Protein AF-A0A0C2ZUH2-F1 (afdb_monomer)

Structure (mmCIF, N/CA/C/O backbone):
data_AF-A0A0C2ZUH2-F1
#
_entry.id   AF-A0A0C2ZUH2-F1
#
loop_
_atom_site.group_PDB
_atom_site.id
_atom_site.type_symbol
_atom_site.label_atom_id
_atom_site.label_alt_id
_atom_site.label_comp_id
_atom_site.label_asym_id
_atom_site.label_entity_id
_atom_site.label_seq_id
_atom_site.pdbx_PDB_ins_code
_atom_site.Cartn_x
_atom_site.Cartn_y
_atom_site.Cartn_z
_atom_site.occupancy
_atom_site.B_iso_or_equiv
_atom_site.auth_seq_id
_atom_site.auth_comp_id
_atom_site.auth_asym_id
_atom_site.auth_atom_id
_atom_site.pdbx_PDB_model_num
ATOM 1 N N . PHE A 1 1 ? 12.614 13.944 -4.943 1.00 56.16 1 PHE A N 1
ATOM 2 C CA . PHE A 1 1 ? 11.790 12.781 -5.339 1.00 56.16 1 PHE A CA 1
ATOM 3 C C . PHE A 1 1 ? 12.140 12.205 -6.716 1.00 56.16 1 PHE A C 1
ATOM 5 O O . PHE A 1 1 ? 12.127 10.994 -6.829 1.00 56.16 1 PHE A O 1
ATOM 12 N N . LYS A 1 2 ? 12.497 13.003 -7.743 1.00 55.75 2 LYS A N 1
ATOM 13 C CA . LYS A 1 2 ? 12.697 12.519 -9.133 1.00 55.75 2 LYS A CA 1
ATOM 14 C C . LYS A 1 2 ? 13.703 11.361 -9.321 1.00 55.75 2 LYS A C 1
ATOM 16 O O . LYS A 1 2 ? 13.483 10.545 -10.201 1.00 55.75 2 LYS A O 1
ATOM 21 N N . CYS A 1 3 ? 14.753 11.266 -8.501 1.00 64.56 3 CYS A N 1
ATOM 22 C CA . CYS A 1 3 ? 15.759 10.191 -8.580 1.00 64.56 3 CYS A CA 1
ATOM 23 C C . CYS A 1 3 ? 15.555 9.061 -7.555 1.00 64.56 3 CYS A C 1
ATOM 25 O O . CYS A 1 3 ? 16.470 8.277 -7.345 1.00 64.56 3 CYS A O 1
ATOM 27 N N . HIS A 1 4 ? 14.406 9.030 -6.877 1.00 75.56 4 HIS A N 1
ATOM 28 C CA . HIS A 1 4 ? 14.147 8.145 -5.735 1.00 75.56 4 HIS A CA 1
ATOM 29 C C . HIS A 1 4 ? 12.782 7.462 -5.821 1.00 75.56 4 HIS A C 1
ATOM 31 O O . HIS A 1 4 ? 12.131 7.215 -4.804 1.00 75.56 4 HIS A O 1
ATOM 37 N N . ILE A 1 5 ? 12.278 7.318 -7.045 1.00 79.38 5 ILE A N 1
ATOM 38 C CA . ILE A 1 5 ? 11.045 6.600 -7.335 1.00 79.38 5 ILE A CA 1
ATOM 39 C C . ILE A 1 5 ? 11.370 5.619 -8.445 1.00 79.38 5 ILE A C 1
ATOM 41 O O . ILE A 1 5 ? 11.754 6.025 -9.543 1.00 79.38 5 ILE A O 1
ATOM 45 N N . SER A 1 6 ? 11.190 4.343 -8.143 1.00 84.00 6 SER A N 1
ATOM 46 C CA . SER A 1 6 ? 11.353 3.252 -9.091 1.00 84.00 6 SER A CA 1
ATOM 47 C C . SER A 1 6 ? 9.977 2.797 -9.568 1.00 84.00 6 SER A C 1
ATOM 49 O O . SER A 1 6 ? 9.039 2.681 -8.783 1.00 84.00 6 SER A O 1
ATOM 51 N N . PHE A 1 7 ? 9.828 2.560 -10.867 1.00 81.44 7 PHE A N 1
ATOM 52 C CA . PHE A 1 7 ? 8.551 2.146 -11.466 1.00 81.44 7 PHE A CA 1
ATOM 53 C C . PHE A 1 7 ? 8.572 0.702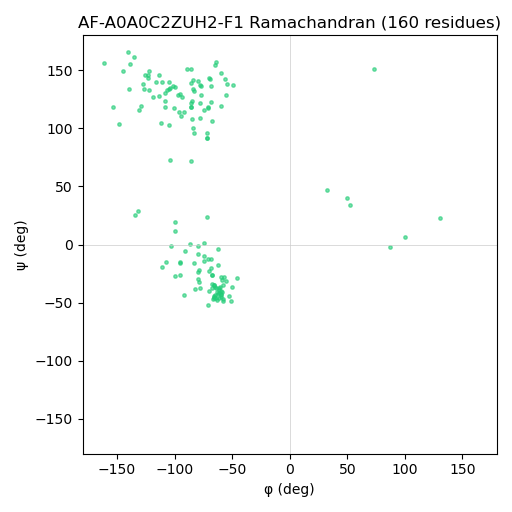 -11.962 1.00 81.44 7 PHE A C 1
ATOM 55 O O . PHE A 1 7 ? 7.527 0.083 -12.113 1.00 81.44 7 PHE A O 1
ATOM 62 N N . VAL A 1 8 ? 9.760 0.143 -12.177 1.00 84.12 8 VAL A N 1
ATOM 63 C CA . VAL A 1 8 ? 9.925 -1.200 -12.724 1.00 84.12 8 VAL A CA 1
ATOM 64 C C . VAL A 1 8 ? 10.537 -2.095 -11.646 1.00 84.12 8 VAL A C 1
ATOM 66 O O . VAL A 1 8 ? 11.564 -1.716 -11.076 1.00 84.12 8 VAL A O 1
ATOM 69 N N . PRO A 1 9 ? 9.938 -3.263 -11.351 1.00 85.44 9 PRO A N 1
ATOM 70 C CA . PRO A 1 9 ? 10.549 -4.268 -10.493 1.00 85.44 9 PRO A CA 1
ATOM 71 C C . PRO A 1 9 ? 11.920 -4.697 -11.011 1.00 85.44 9 PRO A C 1
ATOM 73 O O . PRO A 1 9 ? 12.122 -4.840 -12.217 1.00 85.44 9 PRO A O 1
ATOM 76 N N . CYS A 1 10 ? 12.862 -4.945 -10.106 1.00 84.38 10 CYS A N 1
ATOM 77 C CA . CYS A 1 10 ? 14.204 -5.382 -10.470 1.00 84.38 10 CYS A CA 1
ATOM 78 C C . CYS A 1 10 ? 14.706 -6.462 -9.512 1.00 84.38 10 CYS A C 1
ATOM 80 O O . CYS A 1 10 ? 14.603 -6.334 -8.297 1.00 84.38 10 CYS A O 1
ATOM 82 N N . LYS A 1 11 ? 15.273 -7.544 -10.055 1.00 85.31 11 LYS A N 1
ATOM 83 C CA . LYS A 1 11 ? 15.885 -8.592 -9.231 1.00 85.31 11 LYS A CA 1
ATOM 84 C C . LYS A 1 11 ? 17.325 -8.218 -8.921 1.00 85.31 11 LYS A C 1
ATOM 86 O O . LYS A 1 11 ? 18.139 -8.074 -9.835 1.00 85.31 11 LYS A O 1
ATOM 91 N N . VAL A 1 12 ? 17.631 -8.059 -7.638 1.00 84.62 12 VAL A N 1
ATOM 92 C CA . VAL A 1 12 ? 18.955 -7.638 -7.168 1.00 84.62 12 VAL A CA 1
ATOM 93 C C . VAL A 1 12 ? 19.654 -8.820 -6.520 1.00 84.62 12 VAL A C 1
ATOM 95 O O . VAL A 1 12 ? 19.152 -9.406 -5.568 1.00 84.62 12 VAL A O 1
ATOM 98 N N . TRP A 1 13 ? 20.836 -9.165 -7.018 1.00 84.62 13 TRP A N 1
ATOM 99 C CA . TRP A 1 13 ? 21.602 -10.314 -6.543 1.00 84.62 13 TRP A CA 1
ATOM 100 C C . TRP A 1 13 ? 22.861 -9.855 -5.813 1.00 84.62 13 TRP A C 1
ATOM 102 O O . TRP A 1 13 ? 23.533 -8.929 -6.257 1.00 84.62 13 TRP A O 1
ATOM 112 N N . SER A 1 14 ? 23.202 -10.525 -4.710 1.00 83.44 14 SER A N 1
ATOM 113 C CA . SER A 1 14 ? 24.379 -10.178 -3.894 1.00 83.44 14 SER A CA 1
ATOM 114 C C . SER A 1 14 ? 25.710 -10.444 -4.621 1.00 83.44 14 SER A C 1
ATOM 116 O O . SER A 1 14 ? 26.723 -9.800 -4.361 1.00 83.44 14 SER A O 1
ATOM 118 N N . MET A 1 15 ? 25.717 -11.393 -5.563 1.00 82.69 15 MET A N 1
ATOM 119 C CA . MET A 1 15 ? 26.909 -11.832 -6.292 1.00 82.69 15 MET A CA 1
ATOM 120 C C . MET A 1 15 ? 26.592 -12.037 -7.776 1.00 82.69 15 MET A C 1
ATOM 122 O O . MET A 1 15 ? 25.460 -12.372 -8.126 1.00 82.69 15 MET A O 1
ATOM 126 N N . ALA A 1 16 ? 27.612 -11.945 -8.639 1.00 76.38 16 ALA A N 1
ATOM 127 C CA . ALA A 1 16 ? 27.483 -12.211 -10.079 1.00 76.38 16 ALA A CA 1
ATOM 128 C C . ALA A 1 16 ? 26.947 -13.623 -10.388 1.00 76.38 16 ALA A C 1
ATOM 130 O O . ALA A 1 16 ? 26.273 -13.823 -11.392 1.00 76.38 16 ALA A O 1
ATOM 131 N N . ALA A 1 17 ? 27.194 -14.584 -9.493 1.00 78.56 17 ALA A N 1
ATOM 132 C CA . ALA A 1 17 ? 26.694 -15.953 -9.593 1.00 78.56 17 ALA A CA 1
ATOM 133 C C . ALA A 1 17 ? 25.191 -16.110 -9.261 1.00 78.56 17 ALA A C 1
ATOM 135 O O . ALA A 1 17 ? 24.698 -17.231 -9.270 1.00 78.56 17 ALA A O 1
ATOM 136 N N . GLN A 1 18 ? 24.472 -15.023 -8.938 1.00 80.06 18 GLN A N 1
ATOM 137 C CA . GLN A 1 18 ? 23.026 -15.015 -8.650 1.00 80.06 18 GLN A CA 1
ATOM 138 C C . GLN A 1 18 ? 22.581 -16.033 -7.579 1.00 80.06 18 GLN A C 1
ATOM 140 O O . GLN A 1 18 ? 21.488 -16.581 -7.627 1.00 80.06 18 GLN A O 1
ATOM 145 N N . VAL A 1 19 ? 23.436 -16.282 -6.582 1.00 76.56 19 VAL A N 1
ATOM 146 C CA . VAL A 1 19 ? 23.192 -17.307 -5.548 1.00 76.56 19 VAL A CA 1
ATOM 147 C C . VAL A 1 19 ? 22.212 -16.829 -4.470 1.00 76.56 19 VAL A C 1
ATOM 149 O O . VAL A 1 19 ? 21.470 -17.625 -3.906 1.00 76.56 19 VAL A O 1
ATOM 152 N N . MET A 1 20 ? 22.208 -15.528 -4.168 1.00 83.00 20 MET A N 1
ATOM 153 C CA . MET A 1 20 ? 21.416 -14.929 -3.088 1.00 83.00 20 MET A CA 1
ATOM 154 C C . MET A 1 20 ? 20.651 -13.713 -3.611 1.00 83.00 20 MET A C 1
ATOM 156 O O . MET A 1 20 ? 21.270 -12.724 -4.023 1.00 83.00 20 MET A O 1
ATOM 160 N N . HIS A 1 21 ? 19.318 -13.803 -3.591 1.00 84.44 21 HIS A N 1
ATOM 161 C CA . HIS A 1 21 ? 18.418 -12.701 -3.934 1.00 84.44 21 HIS A CA 1
ATOM 162 C C . HIS A 1 21 ? 18.316 -11.715 -2.761 1.00 84.44 21 HIS A C 1
ATOM 164 O O . HIS A 1 21 ? 18.237 -12.126 -1.602 1.00 84.44 21 HIS A O 1
ATOM 170 N N . VAL A 1 22 ? 18.344 -10.417 -3.058 1.00 85.69 22 VAL A N 1
ATOM 171 C CA . VAL A 1 22 ? 18.373 -9.337 -2.067 1.00 85.69 22 VAL A CA 1
ATOM 172 C C . VAL A 1 22 ? 17.029 -8.607 -2.040 1.00 85.69 22 VAL A C 1
ATOM 174 O O . VAL A 1 22 ? 16.615 -7.970 -3.009 1.00 85.69 22 VAL A O 1
ATOM 177 N N . TYR A 1 23 ? 16.366 -8.653 -0.885 1.00 84.38 23 TYR A N 1
ATOM 178 C CA . TYR A 1 23 ? 15.046 -8.062 -0.652 1.00 84.38 23 TYR A CA 1
ATOM 179 C C . TYR A 1 23 ? 15.145 -6.770 0.163 1.00 84.38 23 TYR A C 1
ATOM 181 O O . TYR A 1 23 ? 14.808 -6.745 1.345 1.00 84.38 23 TYR A O 1
ATOM 189 N N . ASN A 1 24 ? 15.637 -5.696 -0.455 1.00 82.69 24 ASN A N 1
ATOM 190 C CA . ASN A 1 24 ? 15.812 -4.410 0.232 1.00 82.69 24 ASN A CA 1
ATOM 191 C C . ASN A 1 24 ? 14.630 -3.457 0.030 1.00 82.69 24 ASN A C 1
ATOM 193 O O . ASN A 1 24 ? 14.388 -2.588 0.868 1.00 82.69 24 ASN A O 1
ATOM 197 N N . GLU A 1 25 ? 13.900 -3.600 -1.076 1.00 84.56 25 GLU A N 1
ATOM 198 C CA . GLU A 1 25 ? 12.780 -2.732 -1.426 1.00 84.56 25 GLU A CA 1
ATOM 199 C C . GLU A 1 25 ? 11.588 -3.557 -1.906 1.00 84.56 25 GLU A C 1
ATOM 201 O O . GLU A 1 25 ? 11.726 -4.709 -2.314 1.00 84.56 25 GLU A O 1
ATOM 206 N N . TRP A 1 26 ? 10.399 -2.949 -1.899 1.00 83.62 26 TRP A N 1
ATOM 207 C CA . TRP A 1 26 ? 9.180 -3.592 -2.397 1.00 83.62 26 TRP A CA 1
ATOM 208 C C . TRP A 1 26 ? 9.353 -4.143 -3.820 1.00 83.62 26 TRP A C 1
ATOM 210 O O . TRP A 1 26 ? 8.974 -5.277 -4.102 1.00 83.62 26 TRP A O 1
ATOM 220 N N . LEU A 1 27 ? 9.969 -3.352 -4.700 1.00 85.69 27 LEU A N 1
ATOM 221 C CA . LEU A 1 27 ? 10.155 -3.686 -6.110 1.00 85.69 27 LEU A CA 1
ATOM 222 C C . LEU A 1 27 ? 11.239 -4.741 -6.368 1.00 85.69 27 LEU A C 1
ATOM 224 O O . LEU A 1 27 ? 11.311 -5.243 -7.489 1.00 85.69 27 LEU A O 1
ATOM 228 N N . THR A 1 28 ? 12.041 -5.107 -5.360 1.00 87.25 28 THR A N 1
ATOM 229 C CA . THR A 1 28 ? 12.976 -6.239 -5.469 1.00 87.25 28 THR A CA 1
ATOM 230 C C . THR A 1 28 ? 12.363 -7.563 -5.021 1.00 87.25 28 THR A C 1
ATOM 232 O O . THR A 1 28 ? 12.971 -8.615 -5.184 1.00 87.25 28 THR A O 1
ATOM 235 N N . GLY A 1 29 ? 11.139 -7.542 -4.486 1.00 86.31 29 GLY A N 1
ATOM 236 C CA . GLY A 1 29 ? 10.395 -8.745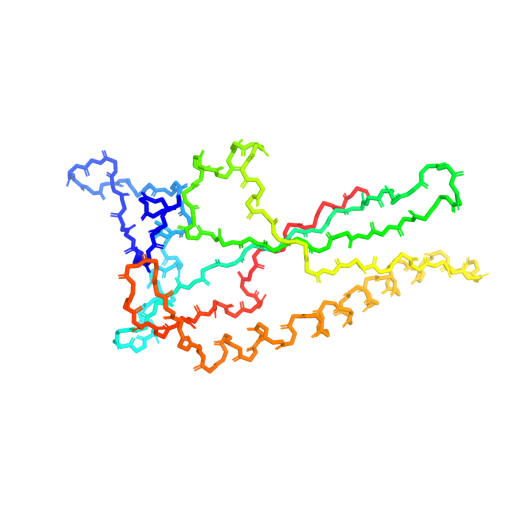 -4.134 1.00 86.31 29 GLY A CA 1
ATOM 237 C C . GLY A 1 29 ? 9.940 -9.542 -5.354 1.00 86.31 29 GLY A C 1
ATOM 238 O O . GLY A 1 29 ? 9.471 -8.976 -6.342 1.00 86.31 29 GLY A O 1
ATOM 239 N N . ASP A 1 30 ? 9.976 -10.873 -5.247 1.00 88.06 30 ASP A N 1
ATOM 240 C CA . ASP A 1 30 ? 9.431 -11.759 -6.285 1.00 88.06 30 ASP A CA 1
ATOM 241 C C . ASP A 1 30 ? 7.942 -11.488 -6.534 1.00 88.06 30 ASP A C 1
ATOM 243 O O . ASP A 1 30 ? 7.494 -11.485 -7.676 1.00 88.06 30 ASP A O 1
ATOM 247 N N . HIS A 1 31 ? 7.191 -11.138 -5.488 1.00 86.31 31 HIS A N 1
ATOM 248 C CA . HIS A 1 31 ? 5.773 -10.823 -5.621 1.00 86.31 31 HIS A CA 1
ATOM 249 C C . HIS A 1 31 ? 5.509 -9.574 -6.480 1.00 86.31 31 HIS A C 1
ATOM 251 O O . HIS A 1 31 ? 4.566 -9.548 -7.268 1.00 86.31 31 HIS A O 1
ATOM 257 N N . ALA A 1 32 ? 6.355 -8.542 -6.387 1.00 86.50 32 ALA A N 1
ATOM 258 C CA . ALA A 1 32 ? 6.232 -7.365 -7.247 1.00 86.50 32 ALA A CA 1
ATOM 259 C C . ALA A 1 32 ? 6.506 -7.718 -8.718 1.00 86.50 32 ALA A C 1
ATOM 261 O O . ALA A 1 32 ? 5.855 -7.184 -9.615 1.00 86.50 32 ALA A O 1
ATOM 262 N N . TRP A 1 33 ? 7.427 -8.655 -8.961 1.00 86.88 33 TRP A N 1
ATOM 263 C CA . TRP A 1 33 ? 7.719 -9.173 -10.295 1.00 86.88 33 TRP A CA 1
ATOM 264 C C . TRP A 1 33 ? 6.541 -9.960 -10.883 1.00 86.88 33 TRP A C 1
ATOM 266 O O . TRP A 1 33 ? 6.162 -9.729 -12.028 1.00 86.88 33 TRP A O 1
ATOM 276 N N . GLU A 1 34 ? 5.941 -10.857 -10.098 1.00 88.44 34 GLU A N 1
ATOM 277 C CA . GLU A 1 34 ? 4.752 -11.631 -10.489 1.00 88.44 34 GLU A CA 1
ATOM 278 C C . GLU A 1 34 ? 3.547 -10.736 -10.790 1.00 88.44 34 GLU A C 1
ATOM 280 O O . GLU A 1 34 ? 2.831 -10.945 -11.765 1.00 88.44 34 GLU A O 1
ATOM 285 N N . LEU A 1 35 ? 3.329 -9.706 -9.971 1.00 86.62 35 LEU A N 1
ATOM 286 C CA . LEU A 1 35 ? 2.254 -8.747 -10.202 1.00 86.62 35 LEU A CA 1
ATOM 287 C C . LEU A 1 35 ? 2.485 -7.948 -11.485 1.00 86.62 35 LEU A C 1
ATOM 289 O O . LEU A 1 35 ? 1.558 -7.777 -12.270 1.00 86.62 35 LEU A O 1
ATOM 293 N N . GLN A 1 36 ? 3.714 -7.485 -11.720 1.00 86.25 36 GLN A N 1
ATOM 294 C CA . GLN A 1 36 ? 4.058 -6.720 -12.916 1.00 86.25 36 GLN A CA 1
ATOM 295 C C . GLN A 1 36 ? 3.993 -7.562 -14.196 1.00 86.25 36 GLN A C 1
ATOM 297 O O . GLN A 1 36 ? 3.622 -7.029 -15.240 1.00 86.25 36 GLN A O 1
ATOM 302 N N . SER A 1 37 ? 4.326 -8.855 -14.141 1.00 86.50 37 SER A N 1
ATOM 303 C CA . SER A 1 37 ? 4.245 -9.741 -15.310 1.00 86.50 37 SER A CA 1
ATOM 304 C C . SER A 1 37 ? 2.806 -10.050 -15.731 1.00 86.50 37 SER A C 1
ATOM 306 O O . SER A 1 37 ? 2.570 -10.367 -16.895 1.00 86.50 37 SER A O 1
ATOM 308 N N . GLY A 1 38 ? 1.842 -9.920 -14.814 1.00 86.06 38 GLY A N 1
ATOM 309 C CA . GLY A 1 38 ? 0.412 -10.012 -15.111 1.00 86.06 38 GLY A CA 1
ATOM 310 C C . GLY A 1 38 ? -0.203 -8.738 -15.704 1.00 86.06 38 GLY A C 1
ATOM 311 O O . GLY A 1 38 ? -1.364 -8.764 -16.112 1.00 86.06 38 GLY A O 1
ATOM 312 N N . LEU A 1 39 ? 0.537 -7.625 -15.747 1.00 84.81 39 LEU A N 1
ATOM 313 C CA . LEU A 1 39 ? 0.056 -6.348 -16.275 1.00 84.81 39 LEU A CA 1
ATOM 314 C C . LEU A 1 39 ? 0.312 -6.219 -17.787 1.00 84.81 39 LEU A C 1
ATOM 316 O O . LEU A 1 39 ? 1.282 -6.775 -18.305 1.00 84.81 39 LEU A O 1
ATOM 320 N N . PRO A 1 40 ? -0.531 -5.466 -18.520 1.00 84.31 40 PRO A N 1
ATOM 321 C CA . PRO A 1 40 ? -0.315 -5.222 -19.940 1.00 84.31 40 PRO A CA 1
ATOM 322 C C . PRO A 1 40 ? 0.964 -4.410 -20.186 1.00 84.31 40 PRO A C 1
ATOM 324 O O . PRO A 1 40 ? 1.401 -3.618 -19.350 1.00 84.31 40 PRO A O 1
ATOM 327 N N . ASN A 1 41 ? 1.547 -4.569 -21.375 1.00 81.19 41 ASN A N 1
ATOM 328 C CA . ASN A 1 41 ? 2.751 -3.838 -21.766 1.00 81.19 41 ASN A CA 1
ATOM 329 C C . ASN A 1 41 ? 2.542 -2.319 -21.645 1.00 81.19 41 ASN A C 1
ATOM 331 O O . ASN A 1 41 ? 1.583 -1.772 -22.188 1.00 81.19 41 ASN A O 1
ATOM 335 N N . GLY A 1 42 ? 3.460 -1.642 -20.952 1.00 79.25 42 GLY A N 1
ATOM 336 C CA . GLY A 1 42 ? 3.387 -0.200 -20.691 1.00 79.25 42 GLY A CA 1
ATOM 337 C C . GLY A 1 42 ? 2.595 0.189 -19.437 1.00 79.25 42 GLY A C 1
ATOM 338 O O . GLY A 1 42 ? 2.536 1.375 -19.113 1.00 79.25 42 GLY A O 1
ATOM 339 N N . ALA A 1 43 ? 2.014 -0.774 -18.716 1.00 83.19 43 ALA A N 1
ATOM 340 C CA . ALA A 1 43 ? 1.487 -0.538 -17.379 1.00 83.19 43 ALA A CA 1
ATOM 341 C C . ALA A 1 43 ? 2.576 -0.697 -16.309 1.00 83.19 43 ALA A C 1
ATOM 343 O O . ALA A 1 43 ? 3.517 -1.478 -16.448 1.00 83.19 43 ALA A O 1
ATOM 344 N N . THR A 1 44 ? 2.407 0.035 -15.217 1.00 85.44 44 THR A N 1
ATOM 345 C CA . THR A 1 44 ? 3.352 0.161 -14.114 1.00 85.44 44 THR A CA 1
ATOM 346 C C . THR A 1 44 ? 2.677 -0.258 -12.817 1.00 85.44 44 THR A C 1
ATOM 348 O O . THR A 1 44 ? 1.568 0.185 -12.497 1.00 85.44 44 THR A O 1
ATOM 351 N N . LEU A 1 45 ? 3.356 -1.095 -12.037 1.00 85.88 45 LEU A N 1
ATOM 352 C CA . LEU A 1 45 ? 2.920 -1.460 -10.699 1.00 85.88 45 LEU A CA 1
ATOM 353 C C . LEU A 1 45 ? 3.241 -0.338 -9.705 1.00 85.88 45 LEU A C 1
ATOM 355 O O . LEU A 1 45 ? 4.402 0.024 -9.488 1.00 85.88 45 LEU A O 1
ATOM 359 N N . LEU A 1 46 ? 2.202 0.170 -9.045 1.00 86.38 46 LEU A N 1
ATOM 360 C CA . LEU A 1 46 ? 2.334 1.152 -7.977 1.00 86.38 46 LEU A CA 1
ATOM 361 C C . LEU A 1 46 ? 1.937 0.521 -6.647 1.00 86.38 46 LEU A C 1
ATOM 363 O O . LEU A 1 46 ? 0.757 0.313 -6.368 1.00 86.38 46 LEU A O 1
ATOM 367 N N . GLY A 1 47 ? 2.920 0.207 -5.811 1.00 84.19 47 GLY A N 1
ATOM 368 C CA . GLY A 1 47 ? 2.651 -0.319 -4.485 1.00 84.19 47 GLY A CA 1
ATOM 369 C C . GLY A 1 47 ? 2.278 0.796 -3.509 1.00 84.19 47 GLY A C 1
ATOM 370 O O . GLY A 1 47 ? 2.846 1.892 -3.511 1.00 84.19 47 GLY A O 1
ATOM 371 N N . THR A 1 48 ? 1.308 0.503 -2.648 1.00 85.19 48 THR A N 1
ATOM 372 C CA . THR A 1 48 ? 0.830 1.418 -1.610 1.00 85.19 48 THR A CA 1
ATOM 373 C C . THR A 1 48 ? 0.871 0.761 -0.243 1.00 85.19 48 THR A C 1
ATOM 375 O O . THR A 1 48 ? 0.377 -0.349 -0.085 1.00 85.19 48 THR A O 1
ATOM 378 N N . ILE A 1 49 ? 1.385 1.465 0.759 1.00 85.50 49 ILE A N 1
ATOM 379 C CA . ILE A 1 49 ? 1.294 1.078 2.168 1.00 85.50 49 ILE A CA 1
ATOM 380 C C . ILE A 1 49 ? 0.247 1.947 2.849 1.00 85.50 49 ILE A C 1
ATOM 382 O O . ILE A 1 49 ? 0.238 3.170 2.693 1.00 85.50 49 ILE A O 1
ATOM 386 N N . LEU A 1 50 ? -0.604 1.292 3.633 1.00 86.88 50 LEU A N 1
ATOM 387 C CA . LEU A 1 50 ? -1.543 1.927 4.543 1.00 86.88 50 LEU A CA 1
ATOM 388 C C . LEU A 1 50 ? -1.060 1.702 5.974 1.00 86.88 50 LEU A C 1
ATOM 390 O O . LEU A 1 50 ? -0.765 0.571 6.360 1.00 86.88 50 LEU A O 1
ATOM 394 N N . SER A 1 51 ? -1.003 2.776 6.750 1.00 85.38 51 SER A N 1
ATOM 395 C CA . SER A 1 51 ? -0.738 2.735 8.187 1.00 85.38 51 SER A CA 1
ATOM 396 C C . SER A 1 51 ? -1.883 3.409 8.931 1.00 85.38 51 SER A C 1
ATOM 398 O O . SER A 1 51 ? -2.464 4.375 8.437 1.00 85.38 51 SER A O 1
ATOM 400 N N . SER A 1 52 ? -2.237 2.884 10.099 1.00 86.12 52 SER A N 1
ATOM 401 C CA . SER A 1 52 ? -3.282 3.454 10.943 1.00 86.12 52 SER A CA 1
ATOM 402 C C . SER A 1 52 ? -2.960 3.207 12.406 1.00 86.12 52 SER A C 1
ATOM 404 O O . SER A 1 52 ? -3.209 2.114 12.912 1.00 86.12 52 SER A O 1
ATOM 406 N N . ASP A 1 53 ? -2.497 4.249 13.091 1.00 81.69 53 ASP A N 1
ATOM 407 C CA . ASP A 1 53 ? -2.190 4.212 14.520 1.00 81.69 53 ASP A CA 1
ATOM 408 C C . ASP A 1 53 ? -3.148 5.112 15.292 1.00 81.69 53 ASP A C 1
ATOM 410 O O . ASP A 1 53 ? -3.592 6.142 14.792 1.00 81.69 53 ASP A O 1
ATOM 414 N N . LYS A 1 54 ? -3.502 4.720 16.519 1.00 78.25 54 LYS A N 1
ATOM 415 C CA . LYS A 1 54 ? -4.371 5.526 17.383 1.00 78.25 54 LYS A CA 1
ATOM 416 C C . LYS A 1 54 ? -3.634 6.791 17.815 1.00 78.25 54 LYS A C 1
ATOM 418 O O . LYS A 1 54 ? -2.597 6.698 18.464 1.00 78.25 54 LYS A O 1
ATOM 423 N N . THR A 1 55 ? -4.188 7.964 17.526 1.00 76.81 55 THR A N 1
ATOM 424 C CA . THR A 1 55 ? -3.616 9.242 17.958 1.00 76.81 55 THR A CA 1
ATOM 425 C C . THR A 1 55 ? -4.630 10.084 18.727 1.00 76.81 55 THR A C 1
ATOM 427 O O . THR A 1 55 ? -5.842 10.049 18.495 1.00 76.81 55 THR A O 1
ATOM 430 N N . ASN A 1 56 ? -4.126 10.835 19.706 1.00 73.00 56 ASN A N 1
ATOM 431 C CA . ASN A 1 56 ? -4.916 11.818 20.435 1.00 73.00 56 ASN A CA 1
ATOM 432 C C . ASN A 1 56 ? -4.896 13.131 19.639 1.00 73.00 56 ASN A C 1
ATOM 434 O O . ASN A 1 56 ? -3.824 13.688 19.409 1.00 73.00 56 ASN A O 1
ATOM 438 N N . ILE A 1 57 ? -6.063 13.597 19.186 1.00 68.94 57 ILE A N 1
ATOM 439 C CA . ILE A 1 57 ? -6.174 14.808 18.358 1.00 68.94 57 ILE A CA 1
ATOM 440 C C . ILE A 1 57 ? -6.098 16.073 19.226 1.00 68.94 57 ILE A C 1
ATOM 442 O O . ILE A 1 57 ? -5.633 17.112 18.764 1.00 68.94 57 ILE A O 1
ATOM 446 N N . SER A 1 58 ? -6.545 16.016 20.485 1.00 60.53 58 SER A N 1
ATOM 447 C CA . SER A 1 58 ? -6.527 17.175 21.381 1.00 60.53 58 SER A CA 1
ATOM 448 C C . SER A 1 58 ? -6.458 16.741 22.847 1.00 60.53 58 SER A C 1
ATOM 450 O O . SER A 1 58 ? -7.405 16.149 23.373 1.00 60.53 58 SER A O 1
ATOM 452 N N . VAL A 1 59 ? -5.383 17.137 23.529 1.00 55.19 59 VAL A N 1
ATOM 453 C CA . VAL A 1 59 ? -5.204 16.929 24.978 1.00 55.19 59 VAL A CA 1
ATOM 454 C C . VAL A 1 59 ? -5.991 17.962 25.801 1.00 55.19 59 VAL A C 1
ATOM 456 O O . VAL A 1 59 ? -6.323 17.713 26.952 1.00 55.19 59 VAL A O 1
ATOM 459 N N . MET A 1 60 ? -6.333 19.116 25.212 1.00 53.31 60 MET A N 1
ATOM 460 C CA . MET A 1 60 ? -6.795 20.289 25.968 1.00 53.31 60 MET A CA 1
ATOM 461 C C . MET A 1 60 ? -8.298 20.599 25.842 1.00 53.31 60 MET A C 1
ATOM 463 O O . MET A 1 60 ? -8.809 21.357 26.657 1.00 53.31 60 MET A O 1
ATOM 467 N N . SER A 1 61 ? -9.022 20.020 24.871 1.00 50.47 61 SER A N 1
ATOM 468 C CA . SER A 1 61 ? -10.429 20.380 24.590 1.00 50.47 61 SER A CA 1
ATOM 469 C C . SER A 1 61 ? -11.389 19.184 24.455 1.00 50.47 61 SER A C 1
ATOM 471 O O . SER A 1 61 ? -12.384 19.262 23.739 1.00 50.47 61 SER A O 1
ATOM 473 N N . GLY A 1 62 ? -11.109 18.062 25.135 1.00 54.69 62 GLY A N 1
ATOM 474 C CA . GLY A 1 62 ? -12.100 16.979 25.281 1.00 54.69 62 GLY A CA 1
ATOM 475 C C . GLY A 1 62 ? -11.650 15.550 24.965 1.00 54.69 62 GLY A C 1
ATOM 476 O O . GLY A 1 62 ? -12.505 14.721 24.677 1.00 54.69 62 GLY A O 1
ATOM 477 N N . ASN A 1 63 ? -10.349 15.228 25.024 1.00 62.09 63 ASN A N 1
ATOM 478 C CA . ASN A 1 63 ? -9.830 13.857 24.847 1.00 62.09 63 ASN A CA 1
ATOM 479 C C . ASN A 1 63 ? -10.357 13.130 23.589 1.00 62.09 63 ASN A C 1
ATOM 481 O O . ASN A 1 63 ? -10.644 11.930 23.614 1.00 62.09 63 ASN A O 1
ATOM 485 N N . CYS A 1 64 ? -10.471 13.846 22.468 1.00 67.88 64 CYS A N 1
ATOM 486 C CA . CYS A 1 64 ? -10.871 13.257 21.194 1.00 67.88 64 CYS A CA 1
ATOM 487 C C . CYS A 1 64 ? -9.747 12.370 20.637 1.00 67.88 64 CYS A C 1
ATOM 489 O O . CYS A 1 64 ? -8.655 12.848 20.321 1.00 67.88 64 CYS A O 1
ATOM 491 N N . MET A 1 65 ? -10.028 11.075 20.493 1.00 77.12 65 MET A N 1
ATOM 492 C CA . MET A 1 65 ? -9.131 10.097 19.875 1.00 77.12 65 MET A CA 1
ATOM 493 C C . MET A 1 65 ? -9.633 9.737 18.477 1.00 77.12 65 MET A C 1
ATOM 495 O O . MET A 1 65 ? -10.831 9.540 18.280 1.00 77.12 65 MET A O 1
ATOM 499 N N . ALA A 1 66 ? -8.714 9.594 17.526 1.00 82.44 66 ALA A N 1
ATOM 500 C CA . ALA A 1 66 ? -8.998 9.033 16.208 1.00 82.44 66 ALA A CA 1
ATOM 501 C C . ALA A 1 66 ? -7.846 8.142 15.754 1.00 82.44 66 ALA A C 1
ATOM 503 O O . ALA A 1 66 ? -6.746 8.206 16.299 1.00 82.44 66 ALA A O 1
ATOM 504 N N . HIS A 1 67 ? -8.087 7.336 14.726 1.00 83.69 67 HIS A N 1
ATOM 505 C CA . HIS A 1 67 ? -7.008 6.646 14.027 1.00 83.69 67 HIS A CA 1
ATOM 506 C C . HIS A 1 67 ? -6.765 7.329 12.673 1.00 83.69 67 HIS A C 1
ATOM 508 O O . HIS A 1 67 ? -7.579 7.160 11.761 1.00 83.69 67 HIS A O 1
ATOM 514 N N . PRO A 1 68 ? -5.711 8.146 12.507 1.00 88.12 68 PRO A N 1
ATOM 515 C CA . PRO A 1 68 ? -5.288 8.630 11.200 1.00 88.12 68 PRO A CA 1
ATOM 516 C C . PRO A 1 68 ? -4.916 7.477 10.278 1.00 88.12 68 PRO A C 1
ATOM 518 O O . PRO A 1 68 ? -3.975 6.736 10.536 1.00 88.12 68 PRO A O 1
ATOM 521 N N . LEU A 1 69 ? -5.630 7.377 9.165 1.00 89.25 69 LEU A N 1
ATOM 522 C CA . LEU A 1 69 ? -5.286 6.514 8.051 1.00 89.25 69 LEU A CA 1
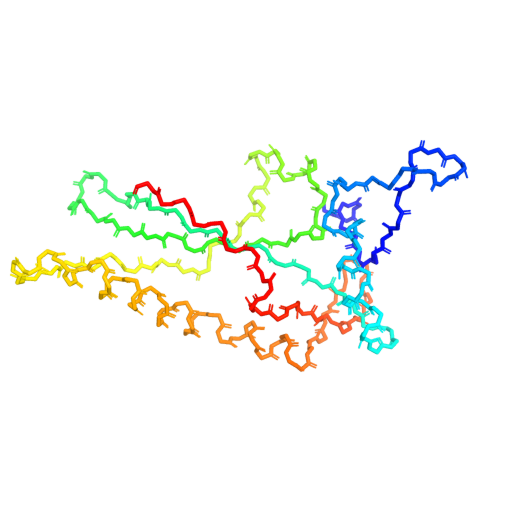ATOM 523 C C . LEU A 1 69 ? -4.290 7.245 7.153 1.00 89.25 69 LEU A C 1
ATOM 525 O O . LEU A 1 69 ? -4.644 8.197 6.455 1.00 89.25 69 LEU A O 1
ATOM 529 N N . LEU A 1 70 ? -3.045 6.795 7.185 1.00 88.12 70 LEU A N 1
ATOM 530 C CA . LEU A 1 70 ? -1.933 7.313 6.405 1.00 88.12 70 LEU A CA 1
ATOM 531 C C . LEU A 1 70 ? -1.685 6.415 5.189 1.00 88.12 70 LEU A C 1
ATOM 533 O O . LEU A 1 70 ? -1.644 5.192 5.308 1.00 88.12 70 LEU A O 1
ATOM 537 N N . LEU A 1 71 ? -1.482 7.023 4.025 1.00 88.19 71 LEU A N 1
ATOM 538 C CA . LEU A 1 71 ? -1.181 6.361 2.758 1.00 88.19 71 LEU A CA 1
ATOM 539 C C . LEU A 1 71 ? 0.213 6.762 2.274 1.00 88.19 71 LEU A C 1
ATOM 541 O O . LEU A 1 71 ? 0.599 7.928 2.352 1.00 88.19 71 LEU A O 1
ATOM 545 N N . ARG A 1 72 ? 0.957 5.803 1.728 1.00 85.81 72 ARG A N 1
ATOM 546 C CA . ARG A 1 72 ? 2.305 6.016 1.195 1.00 85.81 72 ARG A CA 1
ATOM 547 C C . ARG A 1 72 ? 2.555 5.147 -0.028 1.00 85.81 72 ARG A C 1
ATOM 549 O O . ARG A 1 72 ? 2.048 4.034 -0.097 1.00 85.81 72 ARG A O 1
ATOM 556 N N . LEU A 1 73 ? 3.379 5.622 -0.958 1.00 85.69 73 LEU A N 1
ATOM 557 C CA . LEU A 1 73 ? 3.869 4.815 -2.077 1.00 85.69 73 LEU A CA 1
ATOM 558 C C . LEU A 1 73 ? 5.098 4.002 -1.652 1.00 85.69 73 LEU A C 1
ATOM 560 O O . LEU A 1 73 ? 6.016 4.545 -1.031 1.00 85.69 73 LEU A O 1
ATOM 564 N N . THR A 1 74 ? 5.122 2.716 -1.997 1.00 83.75 74 THR A N 1
ATOM 565 C CA . THR A 1 74 ? 6.265 1.815 -1.749 1.00 83.75 74 THR A CA 1
ATOM 566 C C . THR A 1 74 ? 7.348 1.925 -2.810 1.00 83.75 74 THR A C 1
ATOM 568 O O . THR A 1 74 ? 8.471 1.497 -2.583 1.00 83.75 74 THR A O 1
ATOM 571 N N . ASN A 1 75 ? 7.012 2.520 -3.953 1.00 84.75 75 ASN A N 1
ATOM 572 C CA . ASN A 1 75 ? 7.923 2.802 -5.057 1.00 84.75 75 ASN A CA 1
ATOM 573 C C . ASN A 1 75 ? 8.971 3.874 -4.716 1.00 84.75 75 ASN A C 1
ATOM 575 O O . ASN A 1 75 ? 9.902 4.070 -5.489 1.00 84.75 75 ASN A O 1
ATOM 579 N N . ILE A 1 76 ? 8.797 4.594 -3.602 1.00 82.81 76 ILE A N 1
ATOM 580 C CA . ILE A 1 76 ? 9.771 5.566 -3.100 1.00 82.81 76 ILE A CA 1
ATOM 581 C C . ILE A 1 76 ? 10.843 4.822 -2.300 1.00 82.81 76 ILE A C 1
ATOM 583 O O . ILE A 1 76 ? 10.490 4.075 -1.386 1.00 82.81 76 ILE A O 1
ATOM 587 N N . ASP A 1 77 ? 12.119 5.105 -2.569 1.00 80.31 77 ASP A N 1
ATOM 588 C CA . ASP A 1 77 ? 13.261 4.466 -1.904 1.00 80.31 77 ASP A CA 1
ATOM 589 C C . ASP A 1 77 ? 13.128 4.460 -0.372 1.00 80.31 77 ASP A C 1
ATOM 591 O O . ASP A 1 77 ? 12.821 5.481 0.268 1.00 80.31 77 ASP A O 1
ATOM 595 N N . THR A 1 78 ? 13.468 3.331 0.252 1.00 75.50 78 THR A N 1
ATOM 596 C CA . THR A 1 78 ? 13.418 3.140 1.717 1.00 75.50 78 THR A CA 1
ATOM 597 C C . THR A 1 78 ? 14.293 4.142 2.478 1.00 75.50 78 THR A C 1
ATOM 599 O O . THR A 1 78 ? 13.926 4.602 3.560 1.00 75.50 78 THR A O 1
ATOM 602 N N . ASN A 1 79 ? 15.393 4.594 1.874 1.00 74.56 79 ASN A N 1
ATOM 603 C CA . ASN A 1 79 ? 16.290 5.610 2.436 1.00 74.56 79 ASN A CA 1
ATOM 604 C C . ASN A 1 79 ? 15.669 7.012 2.536 1.00 74.56 79 ASN A C 1
ATOM 606 O O . ASN A 1 79 ? 16.088 7.822 3.367 1.00 74.56 79 ASN A O 1
ATOM 610 N N . ILE A 1 80 ? 14.689 7.326 1.686 1.00 71.50 80 ILE A N 1
ATOM 611 C CA . ILE A 1 80 ? 13.858 8.525 1.849 1.00 71.50 80 ILE A CA 1
ATOM 612 C C . ILE A 1 80 ? 12.808 8.282 2.927 1.00 71.50 80 ILE A C 1
ATOM 614 O O . ILE A 1 80 ? 12.521 9.179 3.715 1.00 71.50 80 ILE A O 1
ATOM 618 N N . CYS A 1 81 ? 12.265 7.065 2.985 1.00 65.81 81 CYS A N 1
ATOM 619 C CA . CYS A 1 81 ? 11.242 6.674 3.948 1.00 65.81 81 CYS A CA 1
ATOM 620 C C . CYS A 1 81 ? 11.686 6.823 5.405 1.00 65.81 81 CYS A C 1
ATOM 622 O O . CYS A 1 81 ? 10.887 7.259 6.230 1.00 65.81 81 CYS A O 1
ATOM 624 N N . SER A 1 82 ? 12.929 6.451 5.713 1.00 65.12 82 SER A N 1
ATOM 625 C CA . SER A 1 82 ? 13.488 6.474 7.069 1.00 65.12 82 SER A CA 1
ATOM 626 C C . SER A 1 82 ? 13.822 7.881 7.567 1.00 65.12 82 SER A C 1
ATOM 628 O O . SER A 1 82 ? 14.005 8.098 8.766 1.00 65.12 82 SER A O 1
ATOM 630 N N . LYS A 1 83 ? 13.858 8.871 6.670 1.00 70.81 83 LYS A N 1
ATOM 631 C CA . LYS A 1 83 ? 14.051 10.273 7.031 1.00 70.81 83 LYS A CA 1
ATOM 632 C C . LYS A 1 83 ? 12.706 10.870 7.441 1.00 70.81 83 LYS A C 1
ATOM 634 O O . LYS A 1 83 ? 11.935 11.335 6.607 1.00 70.81 83 LYS A O 1
ATOM 639 N N . SER A 1 84 ? 12.465 10.890 8.754 1.00 53.44 84 SER A N 1
ATOM 640 C CA . SER A 1 84 ? 11.287 11.491 9.413 1.00 53.44 84 SER A CA 1
ATOM 641 C C . SER A 1 84 ? 10.923 12.896 8.889 1.00 53.44 84 SER A C 1
ATOM 643 O O . SER A 1 84 ? 9.753 13.272 8.841 1.00 53.44 84 SER A O 1
ATOM 645 N N . SER A 1 85 ? 11.907 13.656 8.401 1.00 56.66 85 SER A N 1
ATOM 646 C CA . SER A 1 85 ? 11.726 15.011 7.876 1.00 56.66 85 SER A CA 1
ATOM 647 C C . SER A 1 85 ? 10.983 15.116 6.536 1.00 56.66 85 SER A C 1
ATOM 649 O O . SER A 1 85 ? 10.603 16.222 6.163 1.00 56.66 85 SER A O 1
ATOM 651 N N . LEU A 1 86 ? 10.766 14.022 5.794 1.00 58.84 86 LEU A N 1
ATOM 652 C CA . LEU A 1 86 ? 10.305 14.091 4.396 1.00 58.84 86 LEU A CA 1
ATOM 653 C C . LEU A 1 86 ? 8.804 13.852 4.168 1.00 58.84 86 LEU A C 1
ATOM 655 O O . LEU A 1 86 ? 8.434 13.545 3.037 1.00 58.84 86 LEU A O 1
ATOM 659 N N . HIS A 1 87 ? 7.950 13.997 5.195 1.00 65.06 87 HIS A N 1
ATOM 660 C CA . HIS A 1 87 ? 6.471 13.924 5.112 1.00 65.06 87 HIS A CA 1
ATOM 661 C C . HIS A 1 87 ? 5.951 12.945 4.043 1.00 65.06 87 HIS A C 1
ATOM 663 O O . HIS A 1 87 ? 5.101 13.271 3.220 1.00 65.06 87 HIS A O 1
ATOM 669 N N . SER A 1 88 ? 6.510 11.731 4.009 1.00 71.94 88 SER A N 1
ATOM 670 C CA . SER A 1 88 ? 6.275 10.812 2.887 1.00 71.94 88 SER A CA 1
ATOM 671 C C . SER A 1 88 ? 4.930 10.087 2.970 1.00 71.94 88 SER A C 1
ATOM 673 O O . SER A 1 88 ? 4.610 9.287 2.094 1.00 71.94 88 SER A O 1
ATOM 675 N N . PHE A 1 89 ? 4.172 10.344 4.035 1.00 80.31 89 PHE A N 1
ATOM 676 C CA . PHE A 1 89 ? 2.835 9.827 4.267 1.00 80.31 89 PHE A CA 1
ATOM 677 C C . PHE A 1 89 ? 1.808 10.929 4.019 1.00 80.31 89 PHE A C 1
ATOM 679 O O . PHE A 1 89 ? 1.942 12.042 4.525 1.00 80.31 89 PHE A O 1
ATOM 686 N N . LEU A 1 90 ? 0.759 10.586 3.281 1.00 86.44 90 LEU A N 1
ATOM 687 C CA . LEU A 1 90 ? -0.419 11.413 3.077 1.00 86.44 90 LEU A CA 1
ATOM 688 C C . LEU A 1 90 ? -1.514 10.975 4.053 1.00 86.44 90 LEU A C 1
ATOM 690 O O . LEU A 1 90 ? -1.851 9.793 4.109 1.00 86.44 90 LEU A O 1
ATOM 694 N N . LEU A 1 91 ? -2.102 11.912 4.795 1.00 88.50 91 LEU A N 1
ATOM 695 C CA . LEU A 1 91 ? -3.283 11.627 5.609 1.00 88.50 91 LEU A CA 1
ATOM 696 C C . LEU A 1 91 ? -4.516 11.504 4.707 1.00 88.50 91 LEU A C 1
ATOM 698 O O . LEU A 1 91 ? -4.913 12.473 4.066 1.00 88.50 91 LEU A O 1
ATOM 702 N N . LEU A 1 92 ? -5.115 10.315 4.670 1.00 88.19 92 LEU A N 1
ATOM 703 C CA . LEU A 1 92 ? -6.275 10.009 3.835 1.00 88.19 92 LEU A CA 1
ATOM 704 C C . LEU A 1 92 ? -7.597 10.251 4.576 1.00 88.19 92 LEU A C 1
ATOM 706 O O . LEU A 1 92 ? -8.530 10.815 4.013 1.00 88.19 92 LEU A O 1
ATOM 710 N N . SER A 1 93 ? -7.688 9.827 5.839 1.00 88.81 93 SER A N 1
ATOM 711 C CA . SER A 1 93 ? -8.888 10.015 6.666 1.00 88.81 93 SER A CA 1
ATOM 712 C C . SER A 1 93 ? -8.592 9.856 8.154 1.00 88.81 93 SER A C 1
ATOM 714 O O . SER A 1 93 ? -7.687 9.115 8.518 1.00 88.81 93 SER A O 1
ATOM 716 N N . LEU A 1 94 ? -9.409 10.453 9.022 1.00 88.38 94 LEU A N 1
ATOM 717 C CA . LEU A 1 94 ? -9.436 10.141 10.454 1.00 88.38 94 LEU A CA 1
ATOM 718 C C . LEU A 1 94 ? -10.560 9.134 10.716 1.00 88.38 94 LEU A C 1
ATOM 720 O O . LEU A 1 94 ? -11.733 9.453 10.528 1.00 88.38 94 LEU A O 1
ATOM 724 N N . LEU A 1 95 ? -10.212 7.914 11.121 1.00 86.88 95 LEU A N 1
ATOM 725 C CA . LEU A 1 95 ? -11.196 6.896 11.476 1.00 86.88 95 LEU A CA 1
ATOM 726 C C . LEU A 1 95 ? -11.761 7.186 12.876 1.00 86.88 95 LEU A C 1
ATOM 728 O O . LEU A 1 95 ? -10.991 7.495 13.796 1.00 86.88 95 LEU A O 1
ATOM 732 N N . PRO A 1 96 ? -13.086 7.075 13.060 1.00 82.56 96 PRO A N 1
ATOM 733 C CA . PRO A 1 96 ? -13.726 7.350 14.338 1.00 82.56 96 PRO A CA 1
ATOM 734 C C . PRO A 1 96 ? -13.388 6.273 15.376 1.00 82.56 96 PRO A C 1
ATOM 736 O O . PRO A 1 96 ? -13.337 5.084 15.060 1.00 82.56 96 PRO A O 1
ATOM 739 N N . VAL A 1 97 ? -13.219 6.687 16.634 1.00 81.44 97 VAL A N 1
ATOM 740 C CA . VAL A 1 97 ? -13.146 5.775 17.785 1.00 81.44 97 VAL A CA 1
ATOM 741 C C . VAL A 1 97 ? -14.550 5.664 18.384 1.00 81.44 97 VAL A C 1
ATOM 743 O O . VAL A 1 97 ? -15.045 6.651 18.933 1.00 81.44 97 VAL A O 1
ATOM 746 N N . PRO A 1 98 ? -15.229 4.509 18.266 1.00 78.94 98 PRO A N 1
ATOM 747 C CA . PRO A 1 98 ? -16.583 4.371 18.778 1.00 78.94 98 PRO A CA 1
ATOM 748 C C . PRO A 1 98 ? -16.608 4.418 20.308 1.00 78.94 98 PRO A C 1
ATOM 750 O O . PRO A 1 98 ? -15.818 3.759 20.984 1.00 78.94 98 PRO A O 1
ATOM 753 N N . LEU A 1 99 ? -17.570 5.166 20.848 1.00 80.00 99 LEU A N 1
ATOM 754 C CA . LEU A 1 99 ? -17.936 5.138 22.261 1.00 80.00 99 LEU A CA 1
ATOM 755 C C . LEU A 1 99 ? -19.201 4.289 22.404 1.00 80.00 99 LEU A C 1
ATOM 757 O O . LEU A 1 99 ? -20.246 4.619 2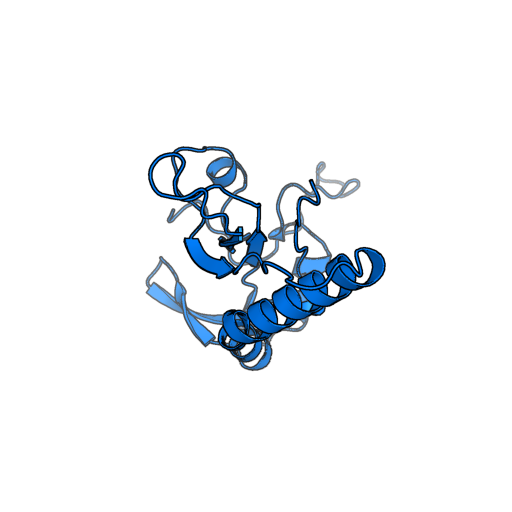1.843 1.00 80.00 99 LEU A O 1
ATOM 761 N N . PHE A 1 100 ? -19.113 3.177 23.131 1.00 79.94 100 PHE A N 1
ATOM 762 C CA . PHE A 1 100 ? -20.244 2.274 23.330 1.00 79.94 100 PHE A CA 1
ATOM 763 C C . PHE A 1 100 ? -20.973 2.597 24.638 1.00 79.94 100 PHE A C 1
ATOM 765 O O . PHE A 1 100 ? -20.364 2.658 25.700 1.00 79.94 100 PHE A 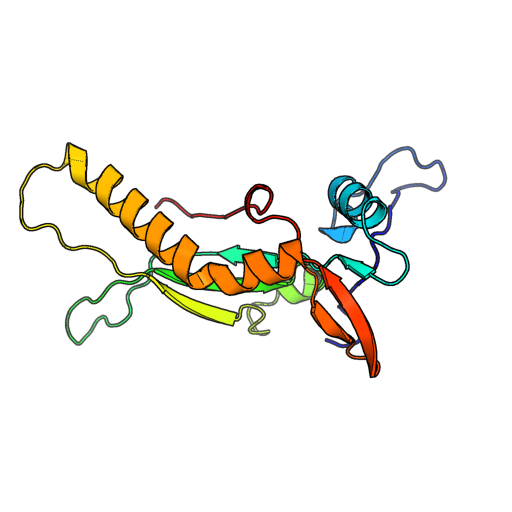O 1
ATOM 772 N N . ILE A 1 101 ? -22.298 2.757 24.566 1.00 78.38 101 ILE A N 1
ATOM 773 C CA . ILE A 1 101 ? -23.147 3.088 25.727 1.00 78.38 101 ILE A CA 1
ATOM 774 C C . ILE A 1 101 ? -23.442 1.839 26.586 1.00 78.38 101 ILE A C 1
ATOM 776 O O . ILE A 1 101 ? -23.771 1.944 27.762 1.00 78.38 101 ILE A O 1
ATOM 780 N N . HIS A 1 102 ? -23.371 0.633 26.013 1.00 75.56 102 HIS A N 1
ATOM 781 C CA . HIS A 1 102 ? -23.818 -0.608 26.664 1.00 75.56 102 HIS A CA 1
ATOM 782 C C . HIS A 1 102 ? -22.656 -1.488 27.120 1.00 75.56 102 HIS A C 1
ATOM 784 O O . HIS A 1 102 ? -21.800 -1.821 26.312 1.00 75.56 102 HIS A O 1
ATOM 790 N N . ASN A 1 103 ? -22.697 -1.983 28.362 1.00 65.94 103 ASN A N 1
ATOM 791 C CA . ASN A 1 103 ? -21.599 -2.674 29.063 1.00 65.94 103 ASN A CA 1
ATOM 792 C C . ASN A 1 103 ? -21.252 -4.107 28.574 1.00 65.94 103 ASN A C 1
ATOM 794 O O . ASN A 1 103 ? -20.723 -4.925 29.323 1.00 65.94 103 ASN A O 1
ATOM 798 N N . LYS A 1 104 ? -21.565 -4.469 27.323 1.00 76.25 104 LYS A N 1
ATOM 799 C CA . LYS A 1 104 ? -21.201 -5.782 26.757 1.00 76.25 104 LYS A CA 1
ATOM 800 C C . LYS A 1 104 ? -19.790 -5.745 26.165 1.00 76.25 104 LYS A C 1
ATOM 802 O O . LYS A 1 104 ? -19.631 -5.811 24.948 1.00 76.25 104 LYS A O 1
ATOM 807 N N . LEU A 1 105 ? -18.783 -5.683 27.039 1.00 71.81 105 LEU A N 1
ATOM 808 C CA . LEU A 1 105 ? -17.357 -5.574 26.685 1.00 71.81 105 LEU A CA 1
ATOM 809 C C . LEU A 1 105 ? -16.899 -6.612 25.644 1.00 71.81 105 LEU A C 1
ATOM 811 O O . LEU A 1 105 ? -16.140 -6.286 24.738 1.00 71.81 105 LEU A O 1
ATOM 815 N N . HIS A 1 106 ? -17.429 -7.839 25.709 1.00 77.00 106 HIS A N 1
ATOM 816 C CA . HIS A 1 106 ? -17.106 -8.916 24.764 1.00 77.00 106 HIS A CA 1
ATOM 817 C C . HIS A 1 106 ? -17.450 -8.579 23.298 1.00 77.00 106 HIS A C 1
ATOM 819 O O . HIS A 1 106 ? -16.829 -9.088 22.371 1.00 77.00 106 HIS A O 1
ATOM 825 N N . VAL A 1 107 ? -18.450 -7.725 23.064 1.00 80.56 107 VAL A N 1
ATOM 826 C CA . VAL A 1 107 ? -18.942 -7.402 21.713 1.00 80.56 107 VAL A CA 1
ATOM 827 C C . VAL A 1 107 ? -18.293 -6.123 21.165 1.00 80.56 107 VAL A C 1
ATOM 829 O O . VAL A 1 107 ? -18.344 -5.873 19.963 1.00 80.56 107 VAL A O 1
ATOM 832 N N . TRP A 1 108 ? -17.646 -5.323 22.018 1.00 81.88 108 TRP A N 1
ATOM 833 C CA . TRP A 1 108 ? -17.073 -4.029 21.637 1.00 81.88 108 TRP A CA 1
ATOM 834 C C . TRP A 1 108 ? -15.928 -4.161 20.643 1.00 81.88 108 TRP A C 1
ATOM 836 O O . TRP A 1 108 ? -15.923 -3.446 19.646 1.00 81.88 108 TRP A O 1
ATOM 846 N N . GLY A 1 109 ? -15.007 -5.104 20.869 1.00 81.75 109 GLY A N 1
ATOM 847 C CA . GLY A 1 109 ? -13.905 -5.361 19.938 1.00 81.75 109 GLY A CA 1
ATOM 848 C C . GLY A 1 109 ? -14.427 -5.718 18.547 1.00 81.75 109 GLY A C 1
ATOM 849 O O . GLY A 1 109 ? -14.073 -5.075 17.568 1.00 81.75 109 GLY A O 1
ATOM 850 N N . LEU A 1 110 ? -15.387 -6.646 18.476 1.00 85.62 110 LEU A N 1
ATOM 851 C CA . LEU A 1 110 ? -15.990 -7.069 17.211 1.00 85.62 110 LEU A CA 1
ATOM 852 C C . LEU A 1 110 ? -16.716 -5.924 16.486 1.00 85.62 110 LEU A C 1
ATOM 854 O O . LEU A 1 110 ? -16.626 -5.809 15.266 1.00 85.62 110 LEU A O 1
ATOM 858 N N . LEU A 1 111 ? -17.470 -5.093 17.212 1.00 84.81 111 LEU A N 1
ATOM 859 C CA . LEU A 1 111 ? -18.182 -3.957 16.620 1.00 84.81 111 LEU A CA 1
ATOM 860 C C . LEU A 1 111 ? -17.223 -2.858 16.169 1.00 84.81 111 LEU A C 1
ATOM 862 O O . LEU A 1 111 ? -17.428 -2.290 15.099 1.00 84.81 111 LEU A O 1
ATOM 866 N N . SER A 1 112 ? -16.181 -2.588 16.954 1.00 84.88 112 SER A N 1
ATOM 867 C CA . SER A 1 112 ? -15.135 -1.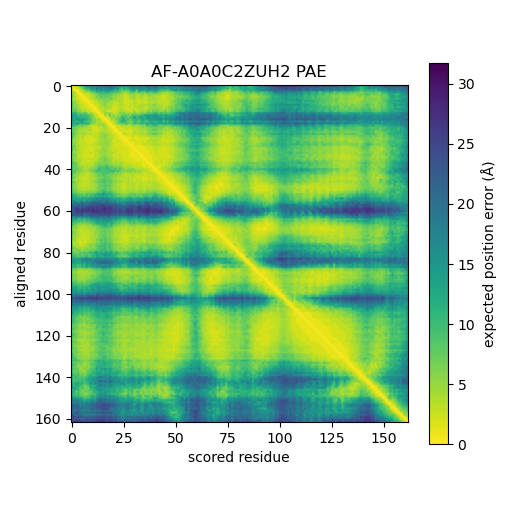634 16.598 1.00 84.88 112 SER A CA 1
ATOM 868 C C . SER A 1 112 ? -14.391 -2.092 15.347 1.00 84.88 112 SER A C 1
ATOM 870 O O . SER A 1 112 ? -14.283 -1.324 14.395 1.00 84.88 112 SER A O 1
ATOM 872 N N . ASP A 1 113 ? -13.978 -3.360 15.292 1.00 84.56 113 ASP A N 1
ATOM 873 C CA . ASP A 1 113 ? -13.309 -3.943 14.127 1.00 84.56 113 ASP A CA 1
ATOM 874 C C . ASP A 1 113 ? -14.212 -3.863 12.887 1.00 84.56 113 ASP A C 1
ATOM 876 O O . ASP A 1 113 ? -13.785 -3.415 11.823 1.00 84.56 113 ASP A O 1
ATOM 880 N N . ARG A 1 114 ? -15.502 -4.211 13.015 1.00 88.81 114 ARG A N 1
ATOM 881 C CA . ARG A 1 114 ? -16.478 -4.083 11.917 1.00 88.81 114 ARG A CA 1
ATOM 882 C C . ARG A 1 114 ? -16.631 -2.647 11.432 1.00 88.81 114 ARG A C 1
ATOM 884 O O . ARG A 1 114 ? -16.680 -2.431 10.222 1.00 88.81 114 ARG A O 1
ATOM 891 N N . LEU A 1 115 ? -16.708 -1.685 12.347 1.00 88.50 115 LEU A N 1
ATOM 892 C CA . LEU A 1 115 ? -16.834 -0.270 12.010 1.00 88.50 115 LEU A CA 1
ATOM 893 C C . LEU A 1 115 ? -15.584 0.210 11.268 1.00 88.50 115 LEU A C 1
ATOM 895 O O . LEU A 1 115 ? -15.700 0.803 10.198 1.00 88.50 115 LEU A O 1
ATOM 899 N N . VAL A 1 116 ? -14.394 -0.132 11.768 1.00 86.44 116 VAL A N 1
ATOM 900 C CA . VAL A 1 116 ? -13.119 0.174 11.106 1.00 86.44 116 VAL A CA 1
ATOM 901 C C . VAL A 1 116 ? -13.076 -0.438 9.706 1.00 86.44 116 VAL A C 1
ATOM 903 O O . VAL A 1 116 ? -12.778 0.267 8.745 1.00 86.44 116 VAL A O 1
ATOM 906 N N . HIS A 1 117 ? -13.446 -1.710 9.546 1.00 87.81 117 HIS A N 1
ATOM 907 C CA . HIS A 1 117 ? -13.505 -2.356 8.233 1.00 87.81 117 HIS A CA 1
ATOM 908 C C . HIS A 1 117 ? -14.501 -1.683 7.278 1.00 87.81 117 HIS A C 1
ATOM 910 O O . HIS A 1 117 ? -14.210 -1.544 6.088 1.00 87.81 117 HIS A O 1
ATOM 916 N N . GLN A 1 118 ? -15.661 -1.241 7.768 1.00 89.25 118 GLN A N 1
ATOM 917 C CA . GLN A 1 118 ? -16.635 -0.498 6.964 1.00 89.25 118 GLN A CA 1
ATOM 918 C C . GLN A 1 118 ? -16.092 0.869 6.534 1.00 89.25 118 GLN A C 1
ATOM 920 O O . GLN A 1 118 ? -16.187 1.215 5.355 1.00 89.25 118 GLN A O 1
ATOM 925 N N . CYS A 1 119 ? -15.464 1.611 7.447 1.00 88.94 119 CYS A N 1
ATOM 926 C CA . CYS A 1 119 ? -14.822 2.885 7.134 1.00 88.94 119 CYS A CA 1
ATOM 927 C C . CYS A 1 119 ? -13.687 2.710 6.117 1.00 88.94 119 CYS A C 1
ATOM 929 O O . CYS A 1 119 ? -13.644 3.433 5.124 1.00 88.94 119 CYS A O 1
ATOM 931 N N . LEU A 1 120 ? -12.818 1.710 6.299 1.00 89.12 120 LEU A N 1
ATOM 932 C CA . LEU A 1 120 ? -11.760 1.386 5.340 1.00 89.12 120 LEU A CA 1
ATOM 933 C C . LEU A 1 120 ? -12.339 1.024 3.970 1.00 89.12 120 LEU A C 1
ATOM 935 O O . LEU A 1 120 ? -11.855 1.505 2.951 1.00 89.12 120 LEU A O 1
ATOM 939 N N . ASN A 1 121 ? -13.410 0.232 3.915 1.00 89.81 121 ASN A N 1
ATOM 940 C CA . ASN A 1 121 ? -14.070 -0.093 2.651 1.00 89.81 121 ASN A CA 1
ATOM 941 C C . ASN A 1 121 ? -14.611 1.143 1.926 1.00 89.81 121 ASN A C 1
ATOM 943 O O . ASN A 1 121 ? -14.559 1.184 0.696 1.00 89.81 121 ASN A O 1
ATOM 947 N N . PHE A 1 122 ? -15.116 2.129 2.668 1.00 91.25 122 PHE A N 1
ATOM 948 C CA . PHE A 1 122 ? -15.606 3.383 2.107 1.00 91.25 122 PHE A CA 1
ATOM 949 C C . PHE A 1 122 ? -14.459 4.257 1.586 1.00 91.25 122 PHE A C 1
ATOM 951 O O . PHE A 1 122 ? -14.462 4.647 0.420 1.00 91.25 122 PHE A O 1
ATOM 958 N N . VAL A 1 123 ? -13.447 4.504 2.421 1.00 90.06 123 VAL A N 1
ATOM 959 C CA . VAL A 1 123 ? -12.313 5.383 2.097 1.00 90.06 123 VAL A CA 1
ATOM 960 C C . VAL A 1 123 ? -11.435 4.797 0.987 1.00 90.06 123 VAL A C 1
ATOM 962 O O . VAL A 1 123 ? -10.971 5.523 0.113 1.00 90.06 123 VAL A O 1
ATOM 965 N N . LEU A 1 124 ? -11.240 3.475 0.971 1.00 89.50 124 LEU A N 1
ATOM 966 C CA . LEU A 1 124 ? -10.409 2.787 -0.022 1.00 89.50 124 LEU A CA 1
ATOM 967 C C . LEU A 1 124 ? -11.177 2.412 -1.300 1.00 89.50 124 LEU A C 1
ATOM 969 O O . LEU A 1 124 ? -10.595 1.827 -2.212 1.00 89.50 124 LEU A O 1
ATOM 973 N N . LYS A 1 125 ? -12.472 2.740 -1.406 1.00 89.88 125 LYS A N 1
ATOM 974 C CA . LYS A 1 125 ? -13.281 2.500 -2.612 1.00 89.88 125 LYS A CA 1
ATOM 975 C C . LYS A 1 125 ? -12.629 3.022 -3.906 1.00 89.88 125 LYS A C 1
ATOM 977 O O . LYS A 1 125 ? -12.552 2.229 -4.845 1.00 89.88 125 LYS A O 1
ATOM 982 N N . PRO A 1 126 ? -12.124 4.273 -3.994 1.00 87.50 126 PRO A N 1
ATOM 983 C CA . PRO A 1 126 ? -11.418 4.737 -5.190 1.00 87.50 126 PRO A CA 1
ATOM 984 C C . PRO A 1 126 ? -10.174 3.896 -5.499 1.00 87.50 126 PRO A C 1
ATOM 986 O O . PRO A 1 126 ? -9.968 3.525 -6.647 1.00 87.50 126 PRO A O 1
ATOM 989 N N . LEU A 1 127 ? -9.401 3.502 -4.482 1.00 85.62 127 LEU A N 1
ATOM 990 C CA . LEU A 1 127 ? -8.205 2.674 -4.672 1.00 85.62 127 LEU A CA 1
ATOM 991 C C . LEU A 1 127 ? -8.546 1.277 -5.207 1.00 85.62 127 LEU A C 1
ATOM 993 O O . LEU A 1 127 ? -7.822 0.764 -6.053 1.00 85.62 127 LEU A O 1
ATOM 997 N N . LYS A 1 128 ? -9.670 0.680 -4.784 1.00 86.88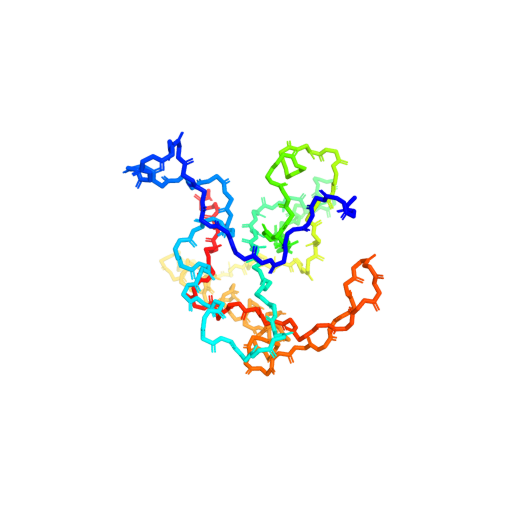 128 LYS A N 1
ATOM 998 C CA . LYS A 1 128 ? -10.158 -0.597 -5.341 1.00 86.88 128 LYS A CA 1
ATOM 999 C C . LYS A 1 128 ? -10.509 -0.485 -6.822 1.00 86.88 128 LYS A C 1
ATOM 1001 O O . LYS A 1 128 ? -10.218 -1.401 -7.583 1.00 86.88 128 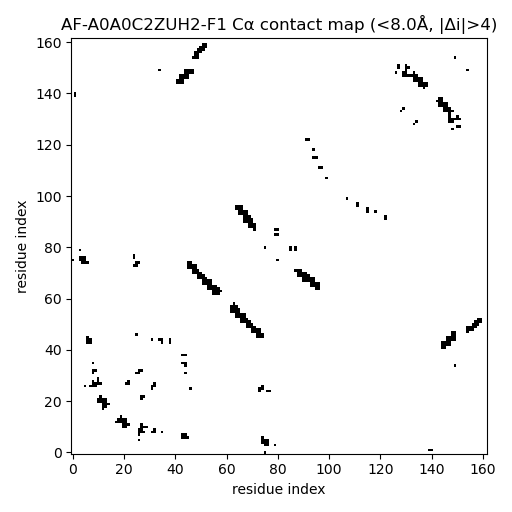LYS A O 1
ATOM 1006 N N . ILE A 1 129 ? -11.134 0.622 -7.218 1.00 86.00 129 ILE A N 1
ATOM 1007 C CA . ILE A 1 129 ? -11.489 0.876 -8.619 1.00 86.00 129 ILE A CA 1
ATOM 1008 C C . ILE A 1 129 ? -10.211 1.044 -9.444 1.00 86.00 129 ILE A C 1
ATOM 1010 O O . ILE A 1 129 ? -10.062 0.389 -10.472 1.00 86.00 129 ILE A O 1
ATOM 1014 N N . THR A 1 130 ? -9.254 1.836 -8.954 1.00 85.00 130 THR A N 1
ATOM 1015 C CA . THR A 1 130 ? -7.949 2.012 -9.603 1.00 85.00 130 THR A CA 1
ATOM 1016 C C . THR A 1 130 ? -7.162 0.706 -9.702 1.00 85.00 130 THR A C 1
ATOM 1018 O O . THR A 1 130 ? -6.512 0.471 -10.712 1.00 85.00 130 THR A O 1
ATOM 1021 N N . ALA A 1 131 ? -7.231 -0.170 -8.696 1.00 83.12 131 ALA A N 1
ATOM 1022 C CA . ALA A 1 131 ? -6.587 -1.483 -8.743 1.00 83.12 131 ALA A CA 1
ATOM 1023 C C . ALA A 1 131 ? -7.200 -2.407 -9.812 1.00 83.12 131 ALA A C 1
ATOM 1025 O O . ALA A 1 131 ? -6.484 -3.192 -10.422 1.00 83.12 131 ALA A O 1
ATOM 1026 N N . ALA A 1 132 ? -8.513 -2.316 -10.046 1.00 83.25 132 ALA A N 1
ATOM 1027 C CA . ALA A 1 132 ? -9.210 -3.162 -11.015 1.00 83.25 132 ALA A CA 1
ATOM 1028 C C . ALA A 1 132 ? -9.092 -2.659 -12.462 1.00 83.25 132 ALA A C 1
ATOM 1030 O O . ALA A 1 132 ? -8.997 -3.463 -13.383 1.00 83.25 132 ALA A O 1
ATOM 1031 N N . VAL A 1 133 ? -9.140 -1.340 -12.664 1.00 83.06 133 VAL A N 1
ATOM 1032 C CA . VAL A 1 133 ? -9.191 -0.724 -14.003 1.00 83.06 133 VAL A CA 1
ATOM 1033 C C . VAL A 1 133 ? -7.821 -0.213 -14.455 1.00 83.06 133 VAL A C 1
ATOM 1035 O O . VAL A 1 133 ? -7.550 -0.148 -15.651 1.00 83.06 133 VAL A O 1
ATOM 1038 N N . GLY A 1 134 ? -6.946 0.140 -13.513 1.00 81.88 134 GLY A N 1
ATOM 1039 C CA . GLY A 1 134 ? -5.786 0.982 -13.781 1.00 81.88 134 GLY A CA 1
ATOM 1040 C C . GLY A 1 134 ? -6.195 2.438 -14.006 1.00 81.88 134 GLY A C 1
ATOM 1041 O O . GLY A 1 134 ? -7.305 2.745 -14.439 1.00 81.88 134 GLY A O 1
ATOM 1042 N N . VAL A 1 135 ? -5.301 3.369 -13.683 1.00 83.50 135 VAL A N 1
ATOM 1043 C CA . VAL A 1 135 ? -5.496 4.800 -13.953 1.00 83.50 135 VAL A CA 1
ATOM 1044 C C . VAL A 1 135 ? -4.291 5.324 -14.710 1.00 83.50 135 VAL A C 1
ATOM 1046 O O . VAL A 1 135 ? -3.153 5.004 -14.381 1.00 83.50 135 VAL A O 1
ATOM 1049 N N . VAL A 1 136 ? -4.540 6.154 -15.719 1.00 83.38 136 VAL A N 1
ATOM 1050 C CA . VAL A 1 136 ? -3.475 6.869 -16.421 1.00 83.38 136 VAL A CA 1
ATOM 1051 C C . VAL A 1 136 ? -2.923 7.943 -15.489 1.00 83.38 136 VAL A C 1
ATOM 1053 O O . VAL A 1 136 ? -3.650 8.849 -15.081 1.00 83.38 136 VAL A O 1
ATOM 1056 N N . MET A 1 137 ? -1.643 7.841 -15.149 1.00 79.81 137 MET A N 1
ATOM 1057 C CA . MET A 1 137 ? -0.926 8.838 -14.360 1.00 79.81 137 MET A CA 1
ATOM 1058 C C . MET A 1 137 ? 0.281 9.360 -15.132 1.00 79.81 137 MET A C 1
ATOM 1060 O O . MET A 1 137 ? 0.869 8.661 -15.953 1.00 79.81 137 MET A O 1
ATOM 1064 N N . SER A 1 138 ? 0.626 10.620 -14.881 1.00 76.50 138 SER A N 1
ATOM 1065 C CA . SER A 1 138 ? 1.850 11.223 -15.392 1.00 76.50 138 SER A CA 1
ATOM 1066 C C . SER A 1 138 ? 3.010 10.899 -14.459 1.00 76.50 138 SER A C 1
ATOM 1068 O O . SER A 1 138 ? 2.982 11.261 -13.278 1.00 76.50 138 SER A O 1
ATOM 1070 N N . ASP A 1 139 ? 4.051 10.287 -14.999 1.00 69.69 139 ASP A N 1
ATOM 1071 C CA . ASP A 1 139 ? 5.318 10.105 -14.313 1.00 69.69 139 ASP A CA 1
ATOM 1072 C C . ASP A 1 139 ? 5.973 11.468 -14.028 1.00 69.69 139 ASP A C 1
ATOM 1074 O O . ASP A 1 139 ? 5.754 12.437 -14.762 1.00 69.69 139 ASP A O 1
ATOM 1078 N N . PRO A 1 140 ? 6.869 11.571 -13.028 1.00 64.94 140 PRO A N 1
ATOM 1079 C CA . PRO A 1 140 ? 7.628 12.797 -12.739 1.00 64.94 140 PRO A CA 1
ATOM 1080 C C . PRO A 1 140 ? 8.556 13.250 -13.887 1.00 64.94 140 PRO A C 1
ATOM 1082 O O . PRO A 1 140 ? 9.220 14.286 -13.790 1.00 64.94 140 PRO A O 1
ATOM 1085 N N . ILE A 1 141 ? 8.643 12.460 -14.960 1.00 63.47 141 ILE A N 1
ATOM 1086 C CA . ILE A 1 141 ? 9.371 12.760 -16.198 1.00 63.47 141 ILE A CA 1
ATOM 1087 C C . ILE A 1 141 ? 8.433 13.359 -17.270 1.00 63.47 141 ILE A C 1
ATOM 1089 O O . ILE A 1 141 ? 8.920 14.005 -18.192 1.00 63.47 141 ILE A O 1
ATOM 1093 N N . GLY A 1 142 ? 7.109 13.239 -17.111 1.00 61.56 142 GLY A N 1
ATOM 1094 C CA . GLY A 1 142 ? 6.096 13.740 -18.049 1.00 61.56 142 GLY A CA 1
ATOM 1095 C C . GLY A 1 142 ? 5.513 12.678 -18.987 1.00 61.56 142 GLY A C 1
ATOM 1096 O O . GLY A 1 142 ? 4.739 13.019 -19.876 1.00 61.56 142 GLY A O 1
ATOM 1097 N N . THR A 1 143 ? 5.863 11.405 -18.798 1.00 59.75 143 THR A N 1
ATOM 1098 C CA . THR A 1 143 ? 5.316 10.281 -19.571 1.00 59.75 143 THR A CA 1
ATOM 1099 C C . THR A 1 143 ? 4.014 9.795 -18.942 1.00 59.75 143 THR A C 1
ATOM 1101 O O . THR A 1 143 ? 3.918 9.705 -17.723 1.00 59.75 143 THR A O 1
ATOM 1104 N N . PHE A 1 144 ? 3.007 9.478 -19.753 1.00 64.38 144 PHE A N 1
ATOM 1105 C CA . PHE A 1 144 ? 1.770 8.871 -19.263 1.00 64.38 144 PHE A CA 1
ATOM 1106 C C . PHE A 1 144 ? 1.941 7.355 -19.176 1.00 64.38 144 PHE A C 1
ATOM 1108 O O . PHE A 1 144 ? 2.220 6.713 -20.188 1.00 64.38 144 PHE A O 1
ATOM 1115 N N . ALA A 1 145 ? 1.749 6.791 -17.989 1.00 64.25 145 ALA A N 1
ATOM 1116 C CA . ALA A 1 145 ? 1.763 5.354 -17.752 1.00 64.25 145 ALA A CA 1
ATOM 1117 C C . ALA A 1 145 ? 0.436 4.915 -17.124 1.00 64.25 145 ALA A C 1
ATOM 1119 O O . ALA A 1 145 ? -0.182 5.651 -16.347 1.00 64.25 145 ALA A O 1
ATOM 1120 N N . ILE A 1 146 ? -0.019 3.707 -17.459 1.00 68.94 146 ILE A N 1
ATOM 1121 C CA . ILE A 1 146 ? -1.155 3.097 -16.763 1.00 68.94 146 ILE A CA 1
ATOM 1122 C C . ILE A 1 146 ? -0.623 2.572 -15.437 1.00 68.94 146 ILE A C 1
ATOM 1124 O O . ILE A 1 146 ? 0.131 1.607 -15.407 1.00 68.94 146 ILE A O 1
ATOM 1128 N N . ALA A 1 147 ? -0.995 3.213 -14.341 1.00 74.94 147 ALA A N 1
ATOM 1129 C CA . ALA A 1 147 ? -0.620 2.785 -13.011 1.00 74.94 147 ALA A CA 1
ATOM 1130 C C . ALA A 1 147 ? -1.715 1.898 -12.420 1.00 74.94 147 ALA A C 1
ATOM 1132 O O . ALA A 1 147 ? -2.888 2.276 -12.338 1.00 74.94 147 ALA A O 1
ATOM 1133 N N . THR A 1 148 ? -1.301 0.723 -11.973 1.00 72.12 148 THR A N 1
ATOM 1134 C CA . THR A 1 148 ? -2.170 -0.279 -11.357 1.00 72.12 148 THR A CA 1
ATOM 1135 C C . THR A 1 148 ? -1.702 -0.522 -9.936 1.00 72.12 148 THR A C 1
ATOM 1137 O O . THR A 1 148 ? -0.523 -0.789 -9.695 1.00 72.12 148 THR A O 1
ATOM 1140 N N . LEU A 1 149 ? -2.631 -0.409 -8.987 1.00 73.81 149 LEU A N 1
ATOM 1141 C CA . LEU A 1 149 ? -2.371 -0.782 -7.603 1.00 73.81 149 LEU A CA 1
ATOM 1142 C C . LEU A 1 149 ? -2.585 -2.289 -7.432 1.00 73.81 149 LEU A C 1
ATOM 1144 O O . LEU A 1 149 ? -3.550 -2.823 -7.983 1.00 73.81 149 LEU A O 1
ATOM 1148 N N . PRO A 1 150 ? -1.752 -2.976 -6.635 1.00 66.12 150 PRO A N 1
ATOM 1149 C CA . PRO A 1 150 ? -2.044 -4.344 -6.249 1.00 66.12 150 PRO A CA 1
ATOM 1150 C C . PRO A 1 150 ? -3.375 -4.412 -5.499 1.00 66.12 150 PRO A C 1
ATOM 1152 O O . PRO A 1 150 ? -3.769 -3.483 -4.786 1.00 66.12 150 PRO A O 1
ATOM 1155 N N . SER A 1 151 ? -4.081 -5.531 -5.663 1.00 61.25 151 SER A N 1
ATOM 1156 C CA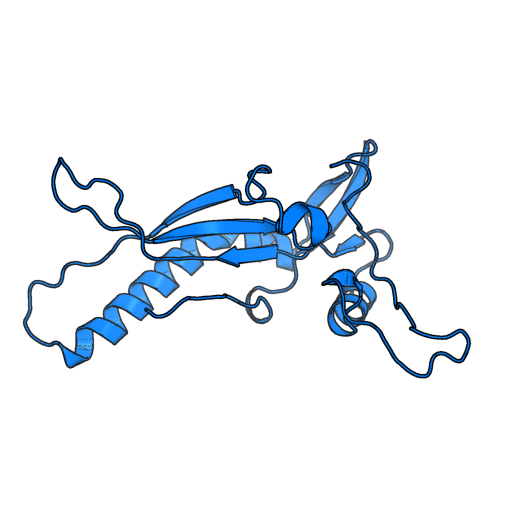 . SER A 1 151 ? -5.370 -5.741 -5.010 1.00 61.25 151 SER A CA 1
ATOM 1157 C C . SER A 1 151 ? -5.248 -5.536 -3.490 1.00 61.25 151 SER A C 1
ATOM 1159 O O . SER A 1 151 ? -4.283 -5.974 -2.863 1.00 61.25 151 SER A O 1
ATOM 1161 N N . LEU A 1 152 ? -6.221 -4.866 -2.863 1.00 55.16 152 LEU A N 1
ATOM 1162 C CA . LEU A 1 152 ? -6.139 -4.539 -1.428 1.00 55.16 152 LEU A CA 1
ATOM 1163 C C . LEU A 1 152 ? -6.095 -5.777 -0.515 1.00 55.16 152 LEU A C 1
ATOM 1165 O O . LEU A 1 152 ? -5.692 -5.655 0.635 1.00 55.16 152 LEU A O 1
ATOM 1169 N N . HIS A 1 153 ? -6.480 -6.958 -1.012 1.00 50.25 153 HIS A N 1
ATOM 1170 C CA . HIS A 1 153 ? -6.369 -8.214 -0.264 1.00 50.25 153 HIS A CA 1
ATOM 1171 C C . HIS A 1 153 ? -4.905 -8.648 -0.053 1.00 50.25 153 HIS A C 1
ATOM 1173 O O . HIS A 1 153 ? -4.612 -9.427 0.848 1.00 50.25 153 HIS A O 1
ATOM 1179 N N . THR A 1 154 ? -3.984 -8.131 -0.870 1.00 42.03 154 THR A N 1
ATOM 1180 C CA . THR A 1 154 ? -2.539 -8.403 -0.811 1.00 42.03 154 THR A CA 1
ATOM 1181 C C . THR A 1 154 ? -1.727 -7.271 -0.179 1.00 42.03 154 THR A C 1
ATOM 1183 O O . THR A 1 154 ? -0.513 -7.402 -0.046 1.00 42.03 154 THR A O 1
ATOM 1186 N N . LEU A 1 155 ? -2.355 -6.159 0.230 1.00 48.62 155 LEU A N 1
ATOM 1187 C CA . LEU A 1 155 ? -1.621 -5.085 0.899 1.00 48.62 155 LEU A CA 1
ATOM 1188 C C . LEU A 1 155 ? -1.335 -5.450 2.362 1.00 48.62 155 LEU A C 1
ATOM 1190 O O . LEU A 1 155 ? -2.276 -5.759 3.100 1.00 48.62 155 LEU A O 1
ATOM 1194 N N . PRO A 1 156 ? -0.079 -5.346 2.829 1.00 44.84 156 PRO A N 1
ATOM 1195 C CA . PRO A 1 156 ? 0.212 -5.433 4.249 1.00 44.84 156 PRO A CA 1
ATOM 1196 C C . PRO A 1 156 ? -0.384 -4.202 4.940 1.00 44.84 156 PRO A C 1
ATOM 1198 O O . PRO A 1 156 ? 0.116 -3.085 4.801 1.00 44.84 156 PRO A O 1
ATOM 1201 N N . ILE A 1 157 ? -1.481 -4.392 5.674 1.00 48.19 157 ILE A N 1
ATOM 1202 C CA . ILE A 1 157 ? -1.982 -3.378 6.600 1.00 48.19 157 ILE A CA 1
ATOM 1203 C C . ILE A 1 157 ? -1.204 -3.567 7.900 1.00 48.19 157 ILE A C 1
ATOM 1205 O O . ILE A 1 157 ? -1.511 -4.458 8.692 1.00 48.19 157 ILE A O 1
ATOM 1209 N N . CYS A 1 158 ? -0.194 -2.730 8.127 1.00 45.31 158 CYS A N 1
ATOM 1210 C CA . CYS A 1 158 ? 0.430 -2.631 9.441 1.00 45.31 158 CYS A CA 1
ATOM 1211 C C . CYS A 1 158 ? -0.555 -1.922 10.377 1.00 45.31 158 CYS A C 1
ATOM 1213 O O . CYS A 1 158 ? -0.593 -0.696 10.431 1.00 45.31 158 CYS A O 1
ATOM 1215 N N . GLN A 1 159 ? -1.390 -2.689 11.080 1.00 39.44 159 GLN A N 1
ATOM 1216 C CA . GLN A 1 159 ? -2.090 -2.181 12.255 1.00 39.44 159 GLN A CA 1
ATOM 1217 C C . GLN A 1 159 ? -1.241 -2.478 13.483 1.00 39.44 159 GLN A C 1
ATOM 1219 O O . GLN A 1 159 ? -1.058 -3.640 13.849 1.00 39.44 159 GLN A O 1
ATOM 1224 N N . SER A 1 160 ? -0.740 -1.429 14.131 1.00 34.03 160 SER A N 1
ATOM 1225 C CA . SER A 1 160 ? -0.245 -1.549 15.494 1.00 34.03 160 SER A CA 1
ATOM 1226 C C . SER A 1 160 ? -1.456 -1.734 16.412 1.00 34.03 160 SER A C 1
ATOM 1228 O O . SER A 1 160 ? -2.138 -0.774 16.773 1.00 34.03 160 SER A O 1
ATOM 1230 N N . LYS A 1 161 ? -1.790 -2.989 16.740 1.00 32.22 161 LYS A N 1
ATOM 1231 C CA . LYS A 1 161 ? -2.671 -3.283 17.878 1.00 32.22 161 LYS A CA 1
ATOM 1232 C C . LYS A 1 161 ? -1.862 -2.998 19.145 1.00 32.22 161 LYS A C 1
ATOM 1234 O O . LYS A 1 161 ? -1.130 -3.869 19.606 1.00 32.22 161 LYS A O 1
ATOM 1239 N N . VAL A 1 162 ? -1.965 -1.769 19.650 1.00 32.19 162 VAL A N 1
ATOM 1240 C CA . VAL A 1 162 ? -1.610 -1.422 21.036 1.00 32.19 162 VAL A CA 1
ATOM 1241 C C . VAL A 1 162 ? -2.861 -1.515 21.890 1.00 32.19 162 VAL A C 1
ATOM 1243 O O . VAL A 1 162 ? -3.886 -0.918 21.482 1.00 32.19 162 VAL A O 1
#

InterPro domains:
  IPR041078 Plavaka transposase [PF18759] (1-146)

Foldseek 3Di:
DQVFFDFAQDFDAPDPVSPDTDDQAPSNDPVVVVVVVPDDPQATEWEKAWEWEKDQPDPPPDRFIWTFIWMATRRGHVVLVPPPPNPRIDGQDTHHDDDDPDPPVVCNVVVRVVSVVVVCCVSCVVVQVCQVPFDFDADPVGDTGRYHYHHPVPHPHPYPPD

Sequence (162 aa):
FKCHISFVPCKVWSMAAQVMHVYNEWLTGDHAWELQSGLPNGATLLGTILSSDKTNISVMSGNCMAHPLLLRLTNIDTNICSKSSLHSFLLLSLLPVPLFIHNKLHVWGLLSDRLVHQCLNFVLKPLKITAAVGVVMSDPIGTFAIATLPSLHTLPICQSKV

Nearest PDB structures (foldseek):
  8squ-assembly1_B  TM=2.907E-01  e=2.448E+00  Maribacter polysiphoniae
  3kk7-assembly2_B  TM=3.322E-01  e=4.918E+00  Bacteroides thetaiotaomicron VPI-5482
  6cil-assembly1_C  TM=3.219E-01  e=3.361E+00  Mus musculus
  8t1o-assembly1_M  TM=3.268E-01  e=8.167E+00  Mus musculus
  3kk7-assembly1_A  TM=2.202E-01  e=9.879E+00  Bacteroides thetaiotaomicron VPI-5482

Organism: NCBI:txid1036808

Mean predicted aligned error: 9.59 Å

Solvent-accessible surface area (backbone atoms only — not comparable to full-atom values): 9712 Å² total; per-residue (Å²): 109,86,93,42,57,56,60,71,57,49,86,43,52,80,44,97,82,61,81,43,81,43,76,83,48,61,43,29,31,69,66,42,42,58,55,45,71,72,45,62,92,74,50,32,58,43,47,62,42,47,39,44,47,84,42,76,78,34,91,85,83,74,69,47,54,30,28,48,32,29,38,30,62,46,37,42,42,64,80,58,67,73,40,79,88,59,71,73,58,44,82,75,48,73,42,83,64,86,84,78,92,66,92,54,68,87,52,47,61,59,51,50,50,50,49,51,53,50,52,48,55,61,74,44,42,65,57,54,50,30,31,73,70,40,40,82,41,70,44,98,86,70,50,79,32,36,37,27,34,70,56,75,92,75,46,72,68,58,64,70,87,124

Secondary structure (DSSP, 8-state):
-TTSB--S----BSSTT--SB---SGGGSHHHHHHHHTSPTTEEE--EEEEE--EEEETTTT-EEEEEEEEEETTB-HHHHT-GGG---EEEEEEE-PPPSS--HHHHHHHHHHHHHHHHHHHTHHHHHHHHH-EEEE-TTS-EEEEEPPPGGGS-EE----

Radius of gyration: 19.12 Å; Cα contacts (8 Å, |Δi|>4): 236; chains: 1; bounding box: 51×38×51 Å

pLDDT: mean 76.79, std 13.22, range [32.19, 91.25]